Protein AF-A0A2P8H9U3-F1 (afdb_monomer)

Mean predicted aligned error: 12.93 Å

Solvent-accessible surface area (backbone atoms only — not comparable to full-atom values): 8263 Å² total; per-residue (Å²): 98,50,55,54,58,37,51,77,68,71,44,50,57,68,53,48,17,73,64,41,76,48,52,42,72,56,54,50,32,42,56,66,56,79,45,81,76,75,53,69,68,57,51,53,28,47,17,67,65,67,76,42,52,68,67,58,53,46,47,45,60,36,73,80,59,61,53,89,86,71,75,81,51,72,67,54,49,56,72,77,46,78,48,66,62,96,85,42,80,48,85,52,70,64,57,47,48,40,51,48,55,46,52,53,53,49,67,76,44,68,90,53,89,75,48,70,66,56,55,54,51,52,48,54,40,51,52,53,40,50,56,49,50,47,56,58,65,73,72,110

InterPro domains:
  IPR001387 Cro/C1-type, helix-turn-helix domain [PF01381] (2-53)
  IPR001387 Cro/C1-type, helix-turn-helix domain [PS50943] (2-57)
  IPR001387 Cro/C1-type, helix-turn-helix domain [SM00530] (1-57)
  IPR001387 Cro/C1-type, helix-turn-helix domain [cd00093] (1-53)
  IPR010982 Lambda repressor-like, DNA-binding domain superfamily [G3DSA:1.10.260.40] (1-134)
  IPR010982 Lambda repressor-like, DNA-binding domain superfamily [SSF47413] (2-58)

Sequence (140 aa):
MLKEVRGRKQMSLKTLEKKTGVSSPYIFRLEQQDRKNPSVQAVLALCKAMELTSYEVFQLLLEDYHMEGYVPTLEELLRSHRFALGGNEVDDVELKRVLLDIVMHIDQNMDEDVEQESVAELTRKVERYHDRKAQILSGV

Foldseek 3Di:
DLVVLCVVVVHDLVRLCVQQVQHSVRVVCLQVLVDLDDDPSSLVSCCVSSVHDSVVSNCSSCVVPPVVPDDDDPLCDLQVDWDDDPNHIDDDPVLSVLVVVLVVLCVVPVPDPQDPVSVVVSVVSVVVNVVVVCVVVVVD

Organism: NCBI:txid517424

Radius of gyration: 22.85 Å; Cα contacts (8 Å, |Δi|>4): 92; chains: 1; bounding box: 49×36×56 Å

pLDDT: mean 85.49, std 10.7, range [49.06, 96.94]

Secondary structure (DSSP, 8-state):
-HHHHHHHTT--HHHHHHHHS--HHHHHHHHTTS-----HHHHHHHHHHHT--HHHHHHHHHTT---TT----HHHHHHH--EEETTEEE--HHHHHHHHHHHHHHHHHTTS---HHHHHHHHHHHHHHHHHHHHHHH--

Nearest PDB structures (foldseek):
  3zkc-assembly1_B  TM=9.286E-01  e=3.062E-02  Bacillus subtilis subsp. subtilis str. 168
  3qq6-assembly1_A  TM=9.259E-01  e=4.685E-02  Bacillus subtilis
  3zkc-assembly1_A  TM=9.202E-01  e=6.797E-02  Bacillus subtilis subsp. subtilis str. 168
  1b0n-assembly1_A  TM=5.467E-01  e=1.455E-02  Bacillus subtilis
  6hu8-assembly1_A  TM=5.198E-01  e=5.699E-01  Streptococcus vestibularis F0396

Structure (mmCIF, N/CA/C/O backbone):
data_AF-A0A2P8H9U3-F1
#
_entry.id   AF-A0A2P8H9U3-F1
#
loop_
_atom_site.group_PDB
_atom_site.id
_atom_site.type_symbol
_atom_site.label_atom_id
_atom_site.label_alt_id
_atom_site.label_comp_id
_atom_site.label_asym_id
_atom_site.label_entity_id
_atom_site.label_seq_id
_atom_site.pdbx_PDB_ins_code
_atom_site.Cartn_x
_atom_site.Cartn_y
_atom_site.Cartn_z
_atom_site.occupancy
_atom_site.B_iso_or_equiv
_atom_site.auth_seq_id
_atom_site.auth_comp_id
_atom_site.auth_asym_id
_atom_site.auth_atom_id
_atom_site.pdbx_PDB_model_num
ATOM 1 N N . MET A 1 1 ? -16.346 6.089 7.585 1.00 75.56 1 MET A N 1
ATOM 2 C CA . MET A 1 1 ? -15.302 6.113 8.652 1.00 75.56 1 MET A CA 1
ATOM 3 C C . MET A 1 1 ? -15.736 5.450 9.964 1.00 75.56 1 MET A C 1
ATOM 5 O O . MET A 1 1 ? -16.909 5.146 10.099 1.00 75.56 1 MET A O 1
ATOM 9 N N . LEU A 1 2 ? -14.838 5.179 10.929 1.00 86.12 2 LEU A N 1
ATOM 10 C CA . LEU A 1 2 ? -15.027 4.307 12.123 1.00 86.12 2 LEU A CA 1
ATOM 11 C C . LEU A 1 2 ? -16.440 4.288 12.765 1.00 86.12 2 LEU A C 1
ATOM 13 O O . LEU A 1 2 ? -16.968 3.218 13.083 1.00 86.12 2 LEU A O 1
ATOM 17 N N . LYS A 1 3 ? -17.088 5.455 12.886 1.00 90.25 3 LYS A N 1
ATOM 18 C CA . LYS A 1 3 ? -18.485 5.624 13.330 1.00 90.25 3 LYS A CA 1
ATOM 19 C C . LYS A 1 3 ? -19.496 4.792 12.530 1.00 90.25 3 LYS A C 1
ATOM 21 O O . LYS A 1 3 ? -20.402 4.202 13.110 1.00 90.25 3 LYS A O 1
ATOM 26 N N . GLU A 1 4 ? -19.358 4.730 11.211 1.00 88.94 4 GLU A N 1
ATOM 27 C CA . GLU A 1 4 ? -20.194 3.919 10.319 1.00 88.94 4 GLU A CA 1
ATOM 28 C C . GLU A 1 4 ? -19.980 2.428 10.544 1.00 88.94 4 GLU A C 1
ATOM 30 O O . GLU A 1 4 ? -20.938 1.665 10.505 1.00 88.94 4 GLU A O 1
ATOM 35 N N . VAL A 1 5 ? -18.743 1.986 10.796 1.00 90.19 5 VAL A N 1
ATOM 36 C CA . VAL A 1 5 ? -18.477 0.574 11.111 1.00 90.19 5 VAL A CA 1
ATOM 37 C C . VAL A 1 5 ? -19.116 0.217 12.448 1.00 90.19 5 VAL A C 1
ATOM 39 O O . VAL A 1 5 ? -19.822 -0.787 12.548 1.00 90.19 5 VAL A O 1
ATOM 42 N N . ARG A 1 6 ? -18.965 1.087 13.453 1.00 93.19 6 ARG A N 1
ATOM 43 C CA . ARG A 1 6 ? -19.657 0.942 14.736 1.00 93.19 6 ARG A CA 1
ATOM 44 C C . ARG A 1 6 ? -21.183 0.910 14.552 1.00 93.19 6 ARG A C 1
ATOM 46 O O . ARG A 1 6 ? -21.852 0.074 15.160 1.00 93.19 6 ARG A O 1
ATOM 53 N N . GLY A 1 7 ? -21.721 1.784 13.702 1.00 91.38 7 GLY A N 1
ATOM 54 C CA . GLY A 1 7 ? -23.145 1.863 13.366 1.00 91.38 7 GLY A CA 1
ATOM 55 C C . GLY A 1 7 ? -23.670 0.606 12.670 1.00 91.38 7 GLY A C 1
ATOM 56 O O . GLY A 1 7 ? -24.685 0.060 13.093 1.00 91.38 7 GLY A O 1
ATOM 57 N N . ARG A 1 8 ? -22.940 0.083 11.676 1.00 92.06 8 ARG A N 1
ATOM 58 C CA . ARG A 1 8 ? -23.249 -1.189 10.997 1.00 92.06 8 ARG A CA 1
ATOM 59 C C . ARG A 1 8 ? -23.251 -2.372 11.962 1.00 92.06 8 ARG A C 1
ATOM 61 O O . ARG A 1 8 ? -24.084 -3.261 11.835 1.00 92.06 8 ARG A O 1
ATOM 68 N N . LYS A 1 9 ? -22.375 -2.347 12.971 1.00 90.50 9 LYS A N 1
ATOM 69 C CA . LYS A 1 9 ? -22.343 -3.335 14.062 1.00 90.50 9 LYS A CA 1
ATOM 70 C C . LYS A 1 9 ?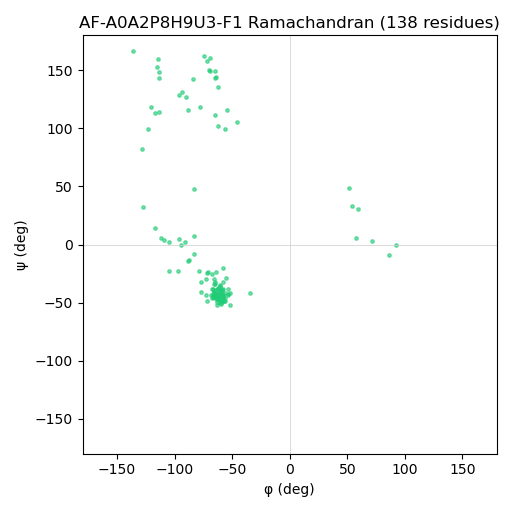 -23.333 -3.043 15.199 1.00 90.50 9 LYS A C 1
ATOM 72 O O . LYS A 1 9 ? -23.291 -3.718 16.225 1.00 90.50 9 LYS A O 1
ATOM 77 N N . GLN A 1 10 ? -24.214 -2.051 15.031 1.00 92.44 10 GLN A N 1
ATOM 78 C CA . GLN A 1 10 ? -25.263 -1.657 15.982 1.00 92.44 10 GLN A CA 1
ATOM 79 C C . GLN A 1 10 ? -24.737 -1.368 17.398 1.00 92.44 10 GLN A C 1
ATOM 81 O O . GLN A 1 10 ? -25.405 -1.602 18.406 1.00 92.44 10 GLN A O 1
ATOM 86 N N . MET A 1 11 ? -23.515 -0.845 17.497 1.00 93.25 11 MET A N 1
ATOM 87 C CA . MET A 1 11 ? -22.893 -0.527 18.778 1.00 93.25 11 MET A CA 1
ATOM 88 C C . MET A 1 11 ? -23.097 0.950 19.117 1.00 93.25 11 MET A C 1
ATOM 90 O O . MET A 1 11 ? -22.757 1.844 18.343 1.00 93.25 11 MET A O 1
ATOM 94 N N . SER A 1 12 ? -23.599 1.242 20.316 1.00 95.44 12 SER A N 1
ATOM 95 C CA . SER A 1 12 ? -23.498 2.597 20.872 1.00 95.44 12 SER A CA 1
ATOM 96 C C . SER A 1 12 ? -22.062 2.874 21.342 1.00 95.44 12 SER A C 1
ATOM 98 O O . SER A 1 12 ? -21.305 1.931 21.585 1.00 95.44 12 SER A O 1
ATOM 100 N N . LEU A 1 13 ? -21.687 4.145 21.535 1.00 95.25 13 LEU A N 1
ATOM 101 C CA . LEU A 1 13 ? -20.400 4.498 22.162 1.00 95.25 13 LEU A CA 1
ATOM 102 C C . LEU A 1 13 ? -20.233 3.801 23.520 1.00 95.25 13 LEU A C 1
ATOM 104 O O . LEU A 1 13 ? -19.205 3.186 23.781 1.00 95.25 13 LEU A O 1
ATOM 108 N N . LYS A 1 14 ? -21.300 3.782 24.326 1.00 95.62 14 LYS A N 1
ATOM 109 C CA . LYS A 1 14 ? -21.326 3.135 25.643 1.00 95.62 14 LYS A CA 1
ATOM 110 C C . LYS A 1 14 ? -21.184 1.613 25.555 1.00 95.62 14 LYS A C 1
ATOM 112 O O . LYS A 1 14 ? -20.600 0.989 26.437 1.00 95.62 14 LYS A O 1
ATOM 117 N N . THR A 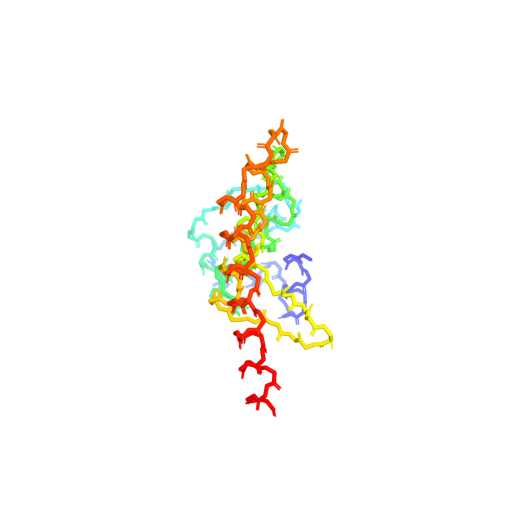1 15 ? -21.719 1.001 24.500 1.00 95.62 15 THR A N 1
ATOM 118 C CA . THR A 1 15 ? -21.549 -0.434 24.232 1.00 95.62 15 THR A CA 1
ATOM 119 C C . THR A 1 15 ? -20.097 -0.738 23.888 1.00 95.62 15 THR A C 1
ATOM 121 O O . THR A 1 15 ? -19.528 -1.690 24.419 1.00 95.62 15 THR A O 1
ATOM 124 N N . LEU A 1 16 ? -19.494 0.075 23.020 1.00 94.88 16 LEU A N 1
ATOM 125 C CA . LEU A 1 16 ? -18.112 -0.113 22.601 1.00 94.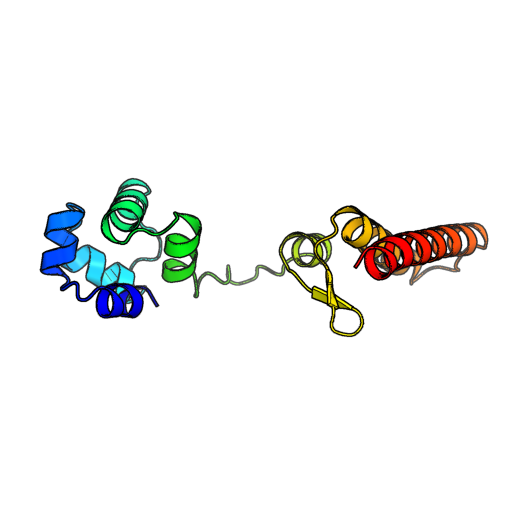88 16 LEU A CA 1
ATOM 126 C C . LEU A 1 16 ? -17.136 0.147 23.755 1.00 94.88 16 LEU A C 1
ATOM 128 O O . LEU A 1 16 ? -16.205 -0.629 23.941 1.00 94.88 16 LEU A O 1
ATOM 132 N N . GLU A 1 17 ? -17.401 1.144 24.597 1.00 96.56 17 GLU A N 1
ATOM 133 C CA . GLU A 1 17 ? -16.653 1.390 25.834 1.00 96.56 17 GLU A CA 1
ATOM 134 C C . GLU A 1 17 ? -16.656 0.172 26.757 1.00 96.56 17 GLU A C 1
ATOM 136 O O . GLU A 1 17 ? -15.597 -0.286 27.178 1.00 96.56 17 GLU A O 1
ATOM 141 N N . LYS A 1 18 ? -17.825 -0.428 27.003 1.00 95.56 18 LYS A N 1
ATOM 142 C CA . LYS A 1 18 ? -17.918 -1.645 27.823 1.00 95.56 18 LYS A CA 1
ATOM 143 C C . LYS A 1 18 ? -17.126 -2.817 27.242 1.00 95.56 18 LYS A C 1
ATOM 145 O O . LYS A 1 18 ? -16.582 -3.610 28.002 1.00 95.56 18 LYS A O 1
ATOM 150 N N . LYS A 1 19 ? -17.079 -2.948 25.913 1.00 94.44 19 LYS A N 1
ATOM 151 C CA . LYS A 1 19 ? -16.344 -4.030 25.238 1.00 94.44 19 LYS A CA 1
ATOM 152 C C . LYS A 1 19 ? -14.830 -3.808 25.204 1.00 94.44 19 LYS A C 1
ATOM 154 O O . LYS A 1 19 ? -14.083 -4.780 25.190 1.00 94.44 19 LYS A O 1
ATOM 159 N N . THR A 1 20 ? -14.389 -2.556 25.137 1.00 93.62 20 THR A N 1
ATOM 160 C CA . THR A 1 20 ? -12.986 -2.195 24.872 1.00 93.62 20 THR A CA 1
ATOM 161 C C . THR A 1 20 ? -12.239 -1.715 26.113 1.00 93.62 20 THR A C 1
ATOM 163 O O . THR A 1 20 ? -11.014 -1.751 26.127 1.00 93.62 20 THR A O 1
ATOM 166 N N . GLY A 1 21 ? -12.950 -1.225 27.133 1.00 93.06 21 GLY A N 1
ATOM 167 C CA . GLY A 1 21 ? -12.362 -0.460 28.234 1.00 93.06 21 GLY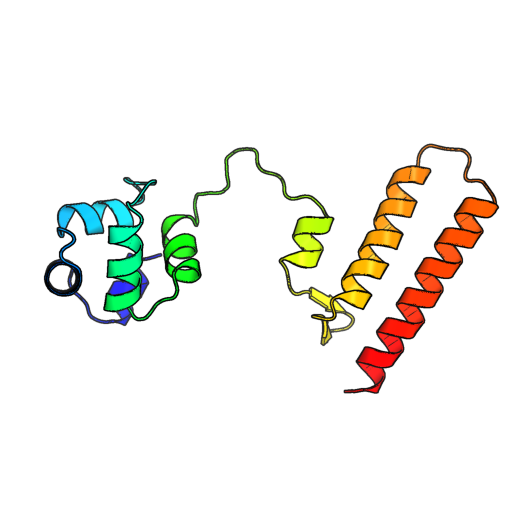 A CA 1
ATOM 168 C C . GLY A 1 21 ? -11.905 0.950 27.830 1.00 93.06 21 GLY A C 1
ATOM 169 O O . GLY A 1 21 ? -11.354 1.672 28.656 1.00 93.06 21 GLY A O 1
ATOM 170 N N . VAL A 1 22 ? -12.128 1.363 26.577 1.00 93.88 22 VAL A N 1
ATOM 171 C CA . VAL A 1 22 ? -11.787 2.697 26.071 1.00 93.88 22 VAL A CA 1
ATOM 172 C C . VAL A 1 22 ? -12.983 3.618 26.284 1.00 93.88 22 VAL A C 1
ATOM 174 O O . VAL A 1 22 ? -14.093 3.301 25.871 1.00 93.88 22 VAL A O 1
ATOM 177 N N . SER A 1 23 ? -12.782 4.770 26.921 1.00 95.00 23 SER A N 1
ATOM 178 C CA . SER A 1 23 ? -13.902 5.632 27.312 1.00 95.00 23 SER A CA 1
ATOM 179 C C . SER A 1 23 ? -14.687 6.177 26.111 1.00 95.00 23 SER A C 1
ATOM 181 O O . SER A 1 23 ? -14.102 6.531 25.083 1.00 95.00 23 SER A O 1
ATOM 183 N N . SER A 1 24 ? -16.013 6.316 26.243 1.00 95.06 24 SER A N 1
ATOM 184 C CA . SER A 1 24 ? -16.866 6.878 25.181 1.00 95.06 24 SER A CA 1
ATOM 185 C C . SER A 1 24 ? -16.367 8.232 24.645 1.00 95.06 24 SER A C 1
ATOM 187 O O . SER A 1 24 ? -16.360 8.398 23.427 1.00 95.06 24 SER A O 1
ATOM 189 N N . PRO A 1 25 ? -15.887 9.189 25.475 1.00 93.38 25 PRO A N 1
ATOM 190 C CA . PRO A 1 25 ? -15.317 10.444 24.975 1.00 93.38 25 PRO A CA 1
ATOM 191 C C . PRO A 1 25 ? -14.022 10.263 24.176 1.00 93.38 25 PRO A C 1
ATOM 193 O O . PRO A 1 25 ? -13.711 11.064 23.297 1.00 93.38 25 PRO A O 1
ATOM 196 N N . TYR A 1 26 ? -13.230 9.234 24.483 1.00 91.81 26 TYR A N 1
ATOM 197 C CA . TYR A 1 26 ? -12.034 8.913 23.709 1.00 91.81 26 TYR A CA 1
ATOM 198 C C . TYR A 1 26 ? -12.414 8.328 22.350 1.00 91.81 26 TYR A C 1
ATOM 200 O O . TYR A 1 26 ? -11.933 8.818 21.334 1.00 91.81 26 TYR A O 1
ATOM 208 N N . ILE A 1 27 ? -13.322 7.347 22.329 1.00 92.88 27 ILE A N 1
ATOM 209 C CA . ILE A 1 27 ? -13.854 6.749 21.095 1.00 92.88 27 ILE A CA 1
ATOM 210 C C . ILE A 1 27 ? -14.496 7.827 20.219 1.00 92.88 27 ILE A C 1
ATOM 212 O O . ILE A 1 27 ? -14.221 7.889 19.028 1.00 92.88 27 ILE A O 1
ATOM 216 N N . PHE A 1 28 ? -15.297 8.717 20.804 1.00 91.94 28 PHE A N 1
ATOM 217 C CA . PHE A 1 28 ? -15.916 9.818 20.073 1.00 91.94 28 PHE A CA 1
ATOM 218 C C . PHE A 1 28 ? -14.870 10.717 19.399 1.00 91.94 28 PHE A C 1
ATOM 220 O O . PHE A 1 28 ? -14.997 11.008 18.217 1.00 91.94 28 PHE A O 1
ATOM 227 N N . ARG A 1 29 ? -13.794 11.093 20.105 1.00 89.50 29 ARG A N 1
ATOM 228 C CA . ARG A 1 29 ? -12.696 11.877 19.510 1.00 89.50 29 ARG A CA 1
ATOM 229 C C . ARG A 1 29 ? -11.932 11.129 18.417 1.00 89.50 29 ARG A C 1
ATOM 231 O O . ARG A 1 29 ? -11.464 11.769 17.485 1.00 89.50 29 ARG A O 1
ATOM 238 N N . LEU A 1 30 ? -11.809 9.803 18.512 1.00 89.12 30 LEU A N 1
ATOM 239 C CA . LEU A 1 30 ? -11.269 8.993 17.414 1.00 89.12 30 LEU A CA 1
ATOM 240 C C . LEU A 1 30 ? -12.196 9.030 16.193 1.00 89.12 30 LEU A C 1
ATOM 242 O O . LEU A 1 30 ? -11.736 9.202 15.073 1.00 89.12 30 LEU A O 1
ATOM 246 N N . GLU A 1 31 ? -13.508 8.914 16.407 1.00 89.25 31 GLU A N 1
ATOM 247 C CA . GLU A 1 31 ? -14.509 8.969 15.335 1.00 89.25 31 GLU A CA 1
ATOM 248 C C . GLU A 1 31 ? -14.637 10.341 14.674 1.00 89.25 31 GLU A C 1
ATOM 250 O O . GLU A 1 31 ? -15.102 10.413 13.541 1.00 89.25 31 GLU A O 1
ATOM 255 N N . GLN A 1 32 ?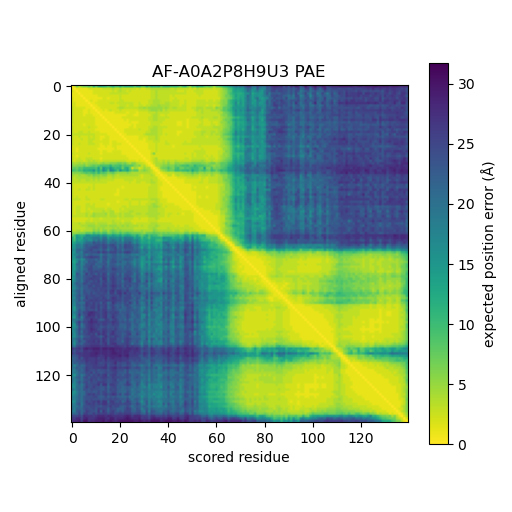 -14.294 11.415 15.387 1.00 85.69 32 GLN A N 1
ATOM 256 C CA . GLN A 1 32 ? -14.257 12.782 14.860 1.00 85.69 32 GLN A CA 1
ATOM 257 C C . GLN A 1 32 ? -12.885 13.168 14.285 1.00 85.69 32 GLN A C 1
ATOM 259 O O . GLN A 1 32 ? -12.713 14.319 13.912 1.00 85.69 32 GLN A O 1
ATOM 264 N N . GLN A 1 33 ? -11.897 12.262 14.267 1.00 74.88 33 GLN A N 1
ATOM 265 C CA . GLN A 1 33 ? -10.506 12.535 13.858 1.00 74.88 33 GLN A CA 1
ATOM 266 C C . GLN A 1 33 ? -9.781 13.656 14.645 1.00 74.88 33 GLN A C 1
ATOM 268 O O . GLN A 1 33 ? -8.611 13.937 14.385 1.00 74.88 33 GLN A O 1
ATOM 273 N N . ASP A 1 34 ? -10.398 14.209 15.694 1.00 75.69 34 ASP A N 1
ATOM 274 C CA . ASP A 1 34 ? -9.782 15.128 16.668 1.00 75.69 34 ASP A CA 1
ATOM 275 C C . ASP A 1 34 ? -8.566 14.511 17.378 1.00 75.69 34 ASP A C 1
ATOM 277 O O . ASP A 1 34 ? -7.728 15.209 17.954 1.00 75.69 34 ASP A O 1
ATOM 281 N N . ARG A 1 35 ? -8.463 13.176 17.380 1.00 71.81 35 ARG A N 1
ATOM 282 C CA . ARG A 1 35 ? -7.323 12.449 17.935 1.00 71.81 35 ARG A CA 1
ATOM 283 C C . ARG A 1 35 ? -6.682 11.545 16.888 1.00 71.81 35 ARG A C 1
ATOM 285 O O . ARG A 1 35 ? -7.101 10.410 16.704 1.00 71.81 35 ARG A O 1
ATOM 292 N N . LYS A 1 36 ? -5.588 12.032 16.299 1.00 66.88 36 LYS A N 1
ATOM 293 C CA . LYS A 1 36 ? -4.842 11.353 15.226 1.00 66.88 36 LYS A CA 1
ATOM 294 C C . LYS A 1 36 ? -3.821 10.301 15.697 1.00 66.88 36 LYS A C 1
ATOM 296 O O . LYS A 1 36 ? -3.275 9.576 14.880 1.00 66.88 36 LYS A O 1
ATOM 301 N N . ASN A 1 37 ? -3.560 10.201 17.007 1.00 77.00 37 ASN A N 1
ATOM 302 C CA . ASN A 1 37 ? -2.580 9.263 17.574 1.00 77.00 37 ASN A CA 1
ATOM 303 C C . ASN A 1 37 ? -3.196 8.414 18.714 1.00 77.00 37 ASN A C 1
ATOM 305 O O . ASN A 1 37 ? -3.107 8.785 19.897 1.00 77.00 37 ASN A O 1
ATOM 309 N N . PRO A 1 38 ? -3.924 7.330 18.383 1.00 85.69 38 PRO A N 1
ATOM 310 C CA . PRO A 1 38 ? -4.423 6.372 19.365 1.00 85.69 38 PRO A CA 1
ATOM 311 C C . PRO A 1 38 ? -3.276 5.552 19.970 1.00 85.69 38 PRO A C 1
ATOM 313 O O . PRO A 1 38 ? -2.283 5.263 19.310 1.00 85.69 38 PRO A O 1
ATOM 316 N N . SER A 1 39 ? -3.420 5.106 21.221 1.00 87.69 39 SER A N 1
ATOM 317 C CA . SER A 1 39 ? -2.467 4.126 21.755 1.00 87.69 39 SER A CA 1
ATOM 318 C C . SER A 1 39 ? -2.651 2.774 21.060 1.00 87.69 39 SER A C 1
ATOM 320 O O . SER A 1 39 ? -3.772 2.390 20.721 1.00 87.69 39 SER A O 1
ATOM 322 N N . VAL A 1 40 ? -1.567 2.004 20.920 1.00 87.50 40 VAL A N 1
ATOM 323 C CA . VAL A 1 40 ? -1.623 0.631 20.379 1.00 87.50 40 VAL A CA 1
ATOM 324 C C . VAL A 1 40 ? -2.645 -0.219 21.141 1.00 87.50 40 VAL A C 1
ATOM 326 O O . VAL A 1 40 ? -3.408 -0.967 20.538 1.00 87.50 40 VAL A O 1
ATOM 329 N N . GLN A 1 41 ? -2.732 -0.050 22.464 1.00 90.75 41 GLN A N 1
ATOM 330 C CA . GLN A 1 41 ? -3.726 -0.737 23.292 1.00 90.75 41 GLN A CA 1
ATOM 331 C C . GLN A 1 41 ? -5.168 -0.388 22.896 1.00 90.75 41 GLN A C 1
ATOM 333 O O . GLN A 1 41 ? -6.002 -1.286 22.809 1.00 90.75 41 GLN A O 1
ATOM 338 N N . ALA A 1 42 ? -5.465 0.886 22.615 1.00 90.44 42 ALA A N 1
ATOM 339 C CA . ALA A 1 42 ? -6.790 1.300 22.163 1.00 90.44 42 ALA A CA 1
ATOM 340 C C . ALA A 1 42 ? -7.120 0.719 20.780 1.00 90.44 42 ALA A C 1
ATOM 342 O O . ALA A 1 42 ? -8.229 0.229 20.577 1.00 90.44 42 ALA A O 1
ATOM 343 N N . VAL A 1 43 ? -6.150 0.702 19.857 1.00 91.44 43 VAL A N 1
ATOM 344 C CA . VAL A 1 43 ? -6.309 0.093 18.525 1.00 91.44 43 VAL A CA 1
ATOM 345 C C . VAL A 1 43 ? -6.613 -1.399 18.646 1.00 91.44 43 VAL A C 1
ATOM 347 O O . VAL A 1 43 ? -7.606 -1.864 18.094 1.00 91.44 43 VAL A O 1
ATOM 350 N N . LEU A 1 44 ? -5.820 -2.148 19.416 1.00 92.31 44 LEU A N 1
ATOM 351 C CA . LEU A 1 44 ? -6.029 -3.586 19.614 1.00 92.31 44 LEU A CA 1
ATOM 352 C C . LEU A 1 44 ? -7.371 -3.891 20.297 1.00 92.31 44 LEU A C 1
ATOM 354 O O . LEU A 1 44 ? -8.049 -4.853 19.930 1.00 92.31 44 LEU A O 1
ATOM 358 N N . ALA A 1 45 ? -7.789 -3.062 21.257 1.00 93.44 45 ALA A N 1
ATOM 359 C CA . ALA A 1 45 ? -9.093 -3.196 21.898 1.00 93.44 45 ALA A CA 1
ATOM 360 C C . ALA A 1 45 ? -10.241 -3.000 20.893 1.00 93.44 45 ALA A C 1
ATOM 362 O O . ALA A 1 45 ? -11.186 -3.791 20.884 1.00 93.44 45 ALA A O 1
ATOM 363 N N . LEU A 1 46 ? -10.139 -1.996 20.015 1.00 92.12 46 LEU A N 1
ATOM 364 C CA . LEU A 1 46 ? -11.104 -1.751 18.940 1.00 92.12 46 LEU A CA 1
ATOM 365 C C . LEU A 1 46 ? -11.129 -2.900 17.926 1.00 92.12 46 LEU A C 1
ATOM 367 O O . LEU A 1 46 ? -12.214 -3.377 17.603 1.00 92.12 46 LEU A O 1
ATOM 371 N N . CYS A 1 47 ? -9.960 -3.399 17.506 1.00 92.75 47 CYS A N 1
ATOM 372 C CA . CYS A 1 47 ? -9.829 -4.568 16.626 1.00 92.75 47 CYS A CA 1
ATOM 373 C C . CYS A 1 47 ? -10.620 -5.756 17.178 1.00 92.75 47 CYS A C 1
ATOM 375 O O . CYS A 1 47 ? -11.485 -6.312 16.505 1.00 92.75 47 CYS A O 1
ATOM 377 N N . LYS A 1 48 ? -10.388 -6.095 18.453 1.00 92.06 48 LYS A N 1
ATOM 378 C CA . LYS A 1 48 ? -11.072 -7.207 19.119 1.00 92.06 48 LYS A CA 1
ATOM 379 C C . LYS A 1 48 ? -12.576 -6.971 19.253 1.00 92.06 48 LYS A C 1
ATOM 381 O O . LYS A 1 48 ? -13.361 -7.881 19.014 1.00 92.06 48 LYS A O 1
ATOM 386 N N . ALA A 1 49 ? -12.992 -5.775 19.664 1.00 93.62 49 ALA A N 1
ATOM 387 C CA . ALA A 1 49 ? -14.402 -5.488 19.924 1.00 93.62 49 ALA A CA 1
ATOM 388 C C . ALA A 1 49 ? -15.242 -5.367 18.647 1.00 93.62 49 ALA A C 1
ATOM 390 O O . ALA A 1 49 ? -16.442 -5.650 18.683 1.00 93.62 49 ALA A O 1
ATOM 391 N N . MET A 1 50 ? -14.621 -4.926 17.552 1.00 90.69 50 MET A N 1
ATOM 392 C CA . MET A 1 50 ? -15.260 -4.691 16.261 1.00 90.69 50 MET A CA 1
ATOM 393 C C . MET A 1 50 ? -14.934 -5.778 15.234 1.00 90.69 50 MET A C 1
ATOM 395 O O . MET A 1 50 ? -15.444 -5.685 14.126 1.00 90.69 50 MET A O 1
ATOM 399 N N . GLU A 1 51 ? -14.167 -6.811 15.593 1.00 91.44 51 GLU A N 1
ATOM 400 C CA . GLU A 1 51 ? -13.728 -7.899 14.698 1.00 91.44 51 GLU A CA 1
ATOM 401 C C . GLU A 1 51 ? -13.079 -7.353 13.419 1.00 91.44 51 GLU A C 1
ATOM 403 O O . GLU A 1 51 ? -13.454 -7.713 12.307 1.00 91.44 51 GLU A O 1
ATOM 408 N N . LEU A 1 52 ? -12.151 -6.420 13.606 1.00 89.38 52 LEU A N 1
ATOM 409 C CA . LEU A 1 52 ? -11.362 -5.812 12.543 1.00 89.38 52 LEU A CA 1
ATOM 410 C C . LEU A 1 52 ? -9.895 -6.176 12.737 1.00 89.38 52 LEU A C 1
ATOM 412 O O . LEU A 1 52 ? -9.428 -6.379 13.861 1.00 89.38 52 LEU A O 1
ATOM 416 N N . THR A 1 53 ? -9.157 -6.203 11.641 1.00 87.56 53 THR A N 1
ATOM 417 C CA . THR A 1 53 ? -7.699 -6.220 11.654 1.00 87.56 53 THR A CA 1
ATOM 418 C C . THR A 1 53 ? -7.152 -4.859 12.087 1.00 87.56 53 THR A C 1
ATOM 420 O O . THR A 1 53 ? -7.805 -3.820 11.956 1.00 87.56 53 THR A O 1
ATOM 423 N N . SER A 1 54 ? -5.912 -4.844 12.579 1.00 83.56 54 SER A N 1
ATOM 424 C CA . SER A 1 54 ? -5.209 -3.594 12.882 1.00 83.56 54 SER A CA 1
ATOM 425 C C . SER A 1 54 ? -5.097 -2.697 11.653 1.00 83.56 54 SER A C 1
ATOM 427 O O . SER A 1 54 ? -5.287 -1.494 11.782 1.00 83.56 54 SER A O 1
ATOM 429 N N . TYR A 1 55 ? -4.860 -3.275 10.472 1.00 80.56 55 TYR A N 1
ATOM 430 C CA . TYR A 1 55 ? -4.809 -2.544 9.206 1.00 80.56 55 TYR A CA 1
ATOM 431 C C . TYR A 1 55 ? -6.120 -1.806 8.906 1.00 80.56 55 TYR A C 1
ATOM 433 O O . TYR A 1 55 ? -6.091 -0.607 8.650 1.00 80.56 55 TYR A O 1
ATOM 441 N N . GLU A 1 56 ? -7.269 -2.479 9.018 1.00 81.75 56 GLU A N 1
ATOM 442 C CA . GLU A 1 56 ? -8.583 -1.854 8.805 1.00 81.75 56 GLU A CA 1
ATOM 443 C C . GLU A 1 5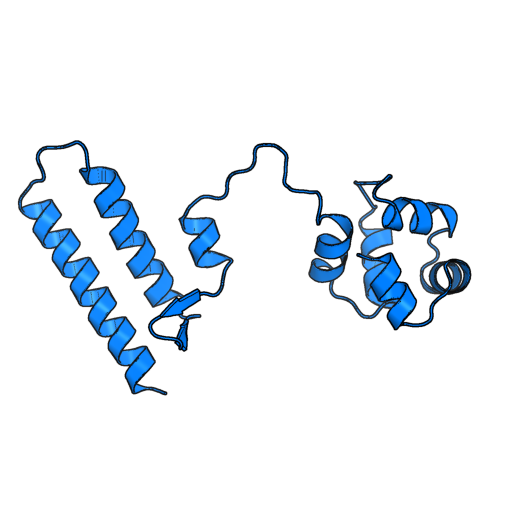6 ? -8.857 -0.742 9.822 1.00 81.75 56 GLU A C 1
ATOM 445 O O . GLU A 1 56 ? -9.336 0.328 9.455 1.00 81.75 56 GLU A O 1
ATOM 450 N N . VAL A 1 57 ? -8.532 -0.957 11.103 1.00 85.88 57 VAL A N 1
ATOM 451 C CA . VAL A 1 57 ? -8.694 0.088 12.128 1.00 85.88 57 VAL A CA 1
ATOM 452 C C . VAL A 1 57 ? -7.790 1.281 11.838 1.00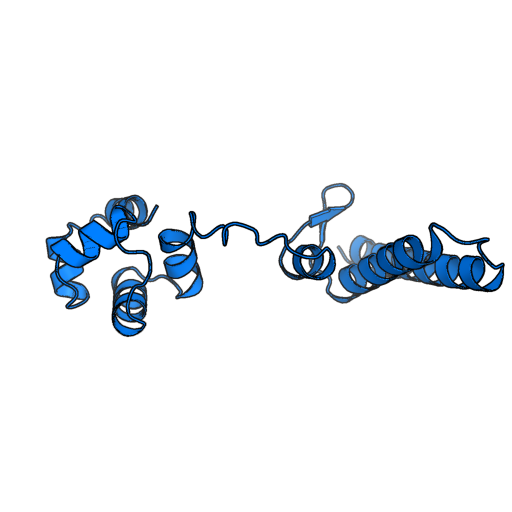 85.88 57 VAL A C 1
ATOM 454 O O . VAL A 1 57 ? -8.238 2.417 11.972 1.00 85.88 57 VAL A O 1
ATOM 457 N N . PHE A 1 58 ? -6.546 1.045 11.420 1.00 82.69 58 PHE A N 1
ATOM 458 C CA . PHE A 1 58 ? -5.642 2.117 11.030 1.00 82.69 58 PHE A CA 1
ATOM 459 C C . PHE A 1 58 ? -6.163 2.865 9.810 1.00 82.69 58 PHE A C 1
ATOM 461 O O . PHE A 1 58 ? -6.251 4.079 9.895 1.00 82.69 58 PHE A O 1
ATOM 468 N N . GLN A 1 59 ? -6.615 2.202 8.745 1.00 80.56 59 GLN A N 1
ATOM 469 C CA . GLN A 1 59 ? -7.222 2.904 7.607 1.00 80.56 59 GLN A CA 1
ATOM 470 C C . GLN A 1 59 ? -8.407 3.780 8.028 1.00 80.56 59 GLN A C 1
ATOM 472 O O . GLN A 1 59 ? -8.450 4.958 7.698 1.00 80.56 59 GLN A O 1
ATOM 477 N N . LEU A 1 60 ? -9.317 3.255 8.852 1.00 82.06 60 LEU A N 1
ATOM 478 C CA . LEU A 1 60 ? -10.488 4.004 9.327 1.00 82.06 60 LEU A CA 1
ATOM 479 C C . LEU A 1 60 ? -10.143 5.218 10.204 1.00 82.06 60 LEU A C 1
ATOM 481 O O . LEU A 1 60 ? -10.986 6.103 10.363 1.00 82.06 60 LEU A O 1
ATOM 485 N N . LEU A 1 61 ? -8.964 5.220 10.833 1.00 79.94 61 LEU A N 1
ATOM 486 C CA . LEU A 1 61 ? -8.456 6.302 11.684 1.00 79.94 61 LEU A CA 1
ATOM 487 C C . LEU A 1 61 ? -7.509 7.250 10.936 1.00 79.94 61 LEU A C 1
ATOM 489 O O . LEU A 1 61 ? -7.315 8.383 11.371 1.00 79.94 61 LEU A O 1
ATOM 493 N N . LEU A 1 62 ? -6.912 6.772 9.846 1.00 72.00 62 LEU A N 1
ATOM 494 C CA . LEU A 1 62 ? -5.839 7.409 9.093 1.00 72.00 62 LEU A CA 1
ATOM 495 C C . LEU A 1 62 ? -6.257 7.747 7.652 1.00 72.00 62 LEU A C 1
ATOM 497 O O . LEU A 1 62 ? -5.387 8.058 6.851 1.00 72.00 62 LEU A O 1
ATOM 501 N N . GLU A 1 63 ? -7.549 7.718 7.308 1.00 61.00 63 GLU A N 1
ATOM 502 C CA . GLU A 1 63 ? -8.038 8.144 5.979 1.00 61.00 63 GLU A CA 1
ATOM 503 C C . GLU A 1 63 ? -7.599 9.589 5.639 1.00 61.00 63 GLU A C 1
ATOM 505 O O . GLU A 1 63 ? -7.294 9.872 4.487 1.00 61.00 63 GLU A O 1
ATOM 510 N N . ASP A 1 64 ? -7.412 10.451 6.650 1.00 53.22 64 ASP A N 1
ATOM 511 C CA . ASP A 1 64 ? -6.835 11.805 6.509 1.00 53.22 64 ASP A CA 1
ATOM 512 C C . ASP A 1 64 ? -5.318 11.861 6.763 1.00 53.22 64 ASP A C 1
ATOM 514 O O . ASP A 1 64 ? -4.691 12.915 6.677 1.00 53.22 64 ASP A O 1
ATOM 518 N N . TYR A 1 65 ? -4.701 10.726 7.083 1.00 50.97 65 TYR A N 1
ATOM 519 C CA . TYR A 1 65 ? -3.251 10.547 7.108 1.00 50.97 65 TYR A CA 1
ATOM 520 C C . TYR A 1 65 ? -2.759 10.247 5.686 1.00 50.97 65 TYR A C 1
ATOM 522 O O . TYR A 1 65 ? -1.905 9.394 5.450 1.00 50.97 65 TYR A O 1
ATOM 530 N N . HIS A 1 66 ? -3.217 11.049 4.725 1.00 50.84 66 HIS A N 1
ATOM 531 C CA . HIS A 1 66 ? -2.246 11.574 3.787 1.00 50.84 66 HIS A CA 1
ATOM 532 C C . HIS A 1 66 ? -1.218 12.281 4.664 1.00 50.84 66 HIS A C 1
ATOM 534 O O . HIS A 1 66 ? -1.484 13.355 5.195 1.00 50.84 66 HIS A O 1
ATOM 540 N N . MET A 1 67 ? -0.093 11.616 4.936 1.00 51.69 67 MET A N 1
ATOM 541 C CA . MET A 1 67 ? 1.099 12.288 5.438 1.00 51.69 67 MET A CA 1
ATOM 542 C C . MET A 1 67 ? 1.242 13.528 4.551 1.00 51.69 67 MET A C 1
ATOM 544 O O . MET A 1 67 ? 1.492 13.371 3.359 1.00 51.69 67 MET A O 1
ATOM 548 N N . GLU A 1 68 ? 0.929 14.723 5.058 1.00 49.06 68 GLU A N 1
ATOM 549 C CA . GLU A 1 68 ? 0.980 15.936 4.243 1.00 49.06 68 GLU A CA 1
ATOM 550 C C . GLU A 1 68 ? 2.390 16.015 3.646 1.00 49.06 68 GLU A C 1
ATOM 552 O O . GLU A 1 68 ? 3.379 16.060 4.377 1.00 49.06 68 GLU A O 1
ATOM 557 N N . GLY A 1 69 ? 2.484 15.925 2.317 1.00 57.44 69 GLY A N 1
ATOM 558 C CA . GLY A 1 69 ? 3.756 15.886 1.591 1.00 57.44 69 GLY A CA 1
ATOM 559 C C . GLY A 1 69 ? 4.350 14.499 1.300 1.00 57.44 69 GLY A C 1
ATOM 560 O O . GLY A 1 69 ? 5.394 14.438 0.656 1.00 57.44 69 GLY A O 1
ATOM 561 N N . TYR A 1 70 ? 3.724 13.389 1.701 1.00 74.88 70 TYR A N 1
ATOM 562 C CA . TYR A 1 70 ? 4.129 12.060 1.233 1.00 74.88 70 TYR A CA 1
ATOM 563 C C . TYR A 1 70 ? 3.599 11.811 -0.174 1.00 74.88 70 TYR A C 1
ATOM 565 O O . TYR A 1 70 ? 2.391 11.763 -0.412 1.00 74.88 70 TYR A O 1
ATOM 573 N N . VAL A 1 71 ? 4.534 11.614 -1.092 1.00 80.50 71 VAL A N 1
ATOM 574 C CA . VAL A 1 71 ? 4.276 11.163 -2.452 1.00 80.50 71 VAL A CA 1
ATOM 575 C C . VAL A 1 71 ? 4.894 9.770 -2.557 1.00 80.50 71 VAL A C 1
ATOM 577 O O . VAL A 1 71 ? 6.115 9.662 -2.425 1.00 80.50 71 VAL A O 1
ATOM 580 N N . PRO A 1 72 ? 4.090 8.705 -2.729 1.00 81.00 72 PRO A N 1
ATOM 581 C CA . PRO A 1 72 ? 4.631 7.361 -2.854 1.00 81.00 72 PRO A CA 1
ATOM 582 C C . PRO A 1 72 ? 5.470 7.246 -4.128 1.00 81.00 72 PRO A C 1
ATOM 584 O O . PRO A 1 72 ? 5.131 7.811 -5.172 1.00 81.00 72 PRO A O 1
ATOM 587 N N . THR A 1 73 ? 6.553 6.483 -4.050 1.00 86.94 73 THR A N 1
ATOM 588 C CA . THR A 1 73 ? 7.362 6.128 -5.219 1.00 86.94 73 THR A CA 1
ATOM 589 C C . THR A 1 73 ? 6.595 5.180 -6.142 1.00 86.94 73 THR A C 1
ATOM 591 O O . THR A 1 73 ? 5.655 4.491 -5.731 1.00 86.94 73 THR A O 1
ATOM 594 N N . LEU A 1 74 ? 7.018 5.088 -7.405 1.00 86.44 74 LEU A N 1
ATOM 595 C CA . LEU A 1 74 ? 6.421 4.143 -8.347 1.00 86.44 74 LEU A CA 1
ATOM 596 C C . LEU A 1 74 ? 6.570 2.682 -7.885 1.00 86.44 74 LEU A C 1
ATOM 598 O O . LEU A 1 74 ? 5.638 1.895 -8.053 1.00 86.44 74 LEU A O 1
ATOM 602 N N . GLU A 1 75 ? 7.702 2.325 -7.265 1.00 86.19 75 GLU A N 1
ATOM 603 C CA . GLU A 1 75 ? 7.891 0.999 -6.661 1.00 86.19 75 GLU A CA 1
ATOM 604 C C . GLU A 1 75 ? 6.825 0.727 -5.596 1.00 86.19 75 GLU A C 1
ATOM 606 O O . GLU A 1 75 ? 6.173 -0.321 -5.617 1.00 86.19 75 GLU A O 1
ATOM 611 N N . GLU A 1 76 ? 6.625 1.672 -4.675 1.00 84.56 76 GLU A N 1
ATOM 612 C CA . GLU A 1 76 ? 5.635 1.538 -3.608 1.00 84.56 76 GLU A CA 1
ATOM 613 C C . GLU A 1 76 ? 4.232 1.377 -4.187 1.00 84.56 76 GLU A C 1
ATOM 615 O O . GLU A 1 76 ? 3.499 0.491 -3.745 1.00 84.56 76 GLU A O 1
ATOM 620 N N . LEU A 1 77 ? 3.873 2.156 -5.212 1.00 87.56 77 LEU A N 1
ATOM 621 C CA . LEU A 1 77 ? 2.585 2.037 -5.895 1.00 87.56 77 LEU A CA 1
ATOM 622 C C . LEU A 1 77 ? 2.396 0.645 -6.511 1.00 87.56 77 LEU A C 1
ATOM 624 O O . LEU A 1 77 ? 1.397 -0.013 -6.220 1.00 87.56 77 LEU A O 1
ATOM 628 N N . LEU A 1 78 ? 3.364 0.160 -7.294 1.00 86.31 78 LEU A N 1
ATOM 629 C CA . LEU A 1 78 ? 3.278 -1.145 -7.959 1.00 86.31 78 LEU A CA 1
ATOM 630 C C . LEU A 1 78 ? 3.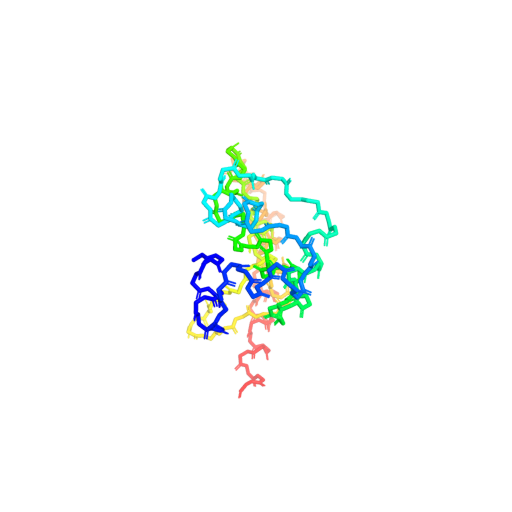250 -2.321 -6.971 1.00 86.31 78 LEU A C 1
ATOM 632 O O . LEU A 1 78 ? 2.582 -3.324 -7.234 1.00 86.31 78 LEU A O 1
ATOM 636 N N . ARG A 1 79 ? 3.944 -2.215 -5.829 1.00 80.44 79 ARG A N 1
ATOM 637 C CA . ARG A 1 79 ? 3.960 -3.264 -4.794 1.00 80.44 79 ARG A CA 1
ATOM 638 C C . ARG A 1 79 ? 2.696 -3.275 -3.943 1.00 80.44 79 ARG A C 1
ATOM 640 O O . ARG A 1 79 ? 2.209 -4.353 -3.615 1.00 80.44 79 ARG A O 1
ATOM 647 N N . SER A 1 80 ? 2.184 -2.105 -3.569 1.00 80.06 80 SER A N 1
ATOM 648 C CA . SER A 1 80 ? 1.068 -1.986 -2.619 1.00 80.06 80 SER A CA 1
ATOM 649 C C . SER A 1 80 ? -0.316 -2.023 -3.266 1.00 80.06 80 SER A C 1
ATOM 651 O O . SER A 1 80 ? -1.300 -2.233 -2.559 1.00 80.06 80 SER A O 1
ATOM 653 N N . HIS A 1 81 ? -0.406 -1.871 -4.590 1.00 82.69 81 HIS A N 1
ATOM 654 C CA . HIS A 1 81 ? -1.682 -1.842 -5.299 1.00 82.69 81 HIS A CA 1
ATOM 655 C C . HIS A 1 81 ? -1.864 -3.047 -6.226 1.00 82.69 81 HIS A C 1
ATOM 657 O O . HIS A 1 81 ? -0.929 -3.599 -6.815 1.00 82.69 81 HIS A O 1
ATOM 663 N N . ARG A 1 82 ? -3.125 -3.453 -6.370 1.00 82.44 82 ARG A N 1
ATOM 664 C CA . ARG A 1 82 ? -3.587 -4.319 -7.457 1.00 82.44 82 ARG A CA 1
ATOM 665 C C . ARG A 1 82 ? -3.876 -3.445 -8.671 1.00 82.44 82 ARG A C 1
ATOM 667 O O . ARG A 1 82 ? -4.395 -2.340 -8.524 1.00 82.44 82 ARG A O 1
ATOM 674 N N . PHE A 1 83 ? -3.560 -3.935 -9.861 1.00 85.19 83 PHE A N 1
ATOM 675 C CA . PHE A 1 83 ? -3.921 -3.278 -11.117 1.00 85.19 83 PHE A CA 1
ATOM 676 C C . PHE A 1 83 ? -4.445 -4.304 -12.110 1.00 85.19 83 PHE A C 1
ATOM 678 O O . PHE A 1 83 ? -4.295 -5.505 -11.902 1.00 85.19 83 PHE A O 1
ATOM 685 N N . ALA A 1 84 ? -5.064 -3.834 -13.189 1.00 85.31 84 ALA A N 1
ATOM 686 C CA . ALA A 1 84 ? -5.578 -4.697 -14.240 1.00 85.31 84 ALA A CA 1
ATOM 687 C C . ALA A 1 84 ? -4.825 -4.490 -15.557 1.00 85.31 84 ALA A C 1
ATOM 689 O O . ALA A 1 84 ? -4.494 -3.363 -15.924 1.00 85.31 84 ALA A O 1
ATOM 690 N N . LEU A 1 85 ? -4.609 -5.576 -16.300 1.00 81.81 85 LEU A N 1
ATOM 691 C CA . LEU A 1 85 ? -4.117 -5.554 -17.677 1.00 81.81 85 LEU A CA 1
ATOM 692 C C . LEU A 1 85 ? -5.147 -6.221 -18.582 1.00 81.81 85 LEU A C 1
ATOM 694 O O . LEU A 1 85 ? -5.453 -7.400 -18.421 1.00 81.81 85 LEU A O 1
ATOM 698 N N . GLY A 1 86 ? -5.690 -5.470 -19.543 1.00 78.44 86 GLY A N 1
ATOM 699 C CA . GLY A 1 86 ? -6.730 -5.994 -20.438 1.00 78.44 86 GLY A CA 1
ATOM 700 C C . GLY A 1 86 ? -7.984 -6.471 -19.695 1.00 78.44 86 GLY A C 1
ATOM 701 O O . GLY A 1 86 ? -8.622 -7.418 -20.133 1.00 78.44 86 GLY A O 1
ATOM 702 N N . GLY A 1 87 ? -8.302 -5.852 -18.551 1.00 81.75 87 GLY A N 1
ATOM 703 C CA . GLY A 1 87 ? -9.449 -6.211 -17.710 1.00 81.75 87 GLY A CA 1
ATOM 704 C C . GLY A 1 87 ? -9.195 -7.326 -16.689 1.00 81.75 87 GLY A C 1
ATOM 705 O O . GLY A 1 87 ? -10.032 -7.517 -15.814 1.00 81.75 87 GLY A O 1
ATOM 706 N N . ASN A 1 88 ? -8.047 -8.010 -16.740 1.00 81.94 88 ASN A N 1
ATOM 707 C CA . ASN A 1 88 ? -7.692 -9.050 -15.773 1.00 81.94 88 ASN A CA 1
ATOM 708 C C . ASN A 1 88 ? -6.856 -8.474 -14.634 1.00 81.94 88 ASN A C 1
ATOM 710 O O . ASN A 1 88 ? -5.874 -7.774 -14.889 1.00 81.94 88 ASN A O 1
ATOM 714 N N . GLU A 1 89 ? -7.235 -8.781 -13.394 1.00 85.19 89 GLU A N 1
ATOM 715 C CA . GLU A 1 89 ? -6.466 -8.406 -12.208 1.00 85.19 89 GLU A CA 1
ATOM 716 C C . GLU A 1 89 ? -5.079 -9.061 -12.235 1.00 85.19 89 GLU A C 1
ATOM 718 O O . GLU A 1 89 ? -4.927 -10.244 -12.541 1.00 85.19 89 GLU A O 1
ATOM 723 N N . VAL A 1 90 ? -4.060 -8.271 -11.911 1.00 82.56 90 VAL A N 1
ATOM 724 C CA . VAL A 1 90 ? -2.663 -8.684 -11.858 1.00 82.56 90 VAL A CA 1
ATOM 725 C C . VAL A 1 90 ? -2.155 -8.531 -10.433 1.00 82.56 90 VAL A C 1
ATOM 727 O O . VAL A 1 90 ? -1.976 -7.419 -9.930 1.00 82.56 90 VAL A O 1
ATOM 730 N N . ASP A 1 91 ? -1.855 -9.669 -9.812 1.00 83.31 91 ASP A N 1
ATOM 731 C CA . ASP A 1 91 ? -1.177 -9.740 -8.515 1.00 83.31 91 ASP A CA 1
ATOM 732 C C . ASP A 1 91 ? 0.059 -10.653 -8.551 1.00 83.31 91 ASP A C 1
ATOM 734 O O . ASP A 1 91 ? 0.410 -11.322 -7.583 1.00 83.31 91 ASP A O 1
ATOM 738 N N . ASP A 1 92 ? 0.731 -10.698 -9.704 1.00 88.81 92 ASP A N 1
ATOM 739 C CA . ASP A 1 92 ? 1.981 -11.437 -9.856 1.00 88.81 92 ASP A CA 1
ATOM 740 C C . ASP A 1 92 ? 3.177 -10.557 -9.481 1.00 88.81 92 ASP A C 1
ATOM 742 O O . ASP A 1 92 ? 3.464 -9.554 -10.139 1.00 88.81 92 ASP A O 1
ATOM 746 N N . VAL A 1 93 ? 3.891 -10.949 -8.425 1.00 88.06 93 VAL A N 1
ATOM 747 C CA . VAL A 1 93 ? 5.048 -10.208 -7.895 1.00 88.06 93 VAL A CA 1
ATOM 748 C C . VAL A 1 93 ? 6.154 -10.064 -8.940 1.00 88.06 93 VAL A C 1
ATOM 750 O O . VAL A 1 93 ? 6.777 -9.009 -9.040 1.00 88.06 93 VAL A O 1
ATOM 753 N N . GLU A 1 94 ? 6.388 -11.105 -9.738 1.00 90.50 94 GLU A N 1
ATOM 754 C CA . GLU A 1 94 ? 7.462 -11.093 -10.726 1.00 90.50 94 GLU A CA 1
ATOM 755 C C . GLU A 1 94 ? 7.127 -10.182 -11.910 1.00 90.50 94 GLU A C 1
ATOM 757 O O . GLU A 1 94 ? 7.957 -9.372 -12.311 1.00 90.50 94 GLU A O 1
ATOM 762 N N . LEU A 1 95 ? 5.897 -10.234 -12.424 1.00 91.31 95 LEU A N 1
ATOM 763 C CA . LEU A 1 95 ? 5.435 -9.328 -13.473 1.00 91.31 95 LEU A CA 1
ATOM 764 C C . LEU A 1 95 ? 5.486 -7.862 -13.016 1.00 91.31 95 LEU A C 1
ATOM 766 O O . LEU A 1 95 ? 5.908 -6.994 -13.780 1.00 91.31 95 LEU A O 1
ATOM 770 N N . LYS A 1 96 ? 5.098 -7.596 -11.761 1.00 91.50 96 LYS A N 1
ATOM 771 C CA . LYS A 1 96 ? 5.203 -6.273 -11.125 1.00 91.50 96 LYS A CA 1
ATOM 772 C C . LYS A 1 96 ? 6.651 -5.787 -11.062 1.00 91.50 96 LYS A C 1
ATOM 774 O O . LYS A 1 96 ? 6.915 -4.632 -11.388 1.00 91.50 96 LYS A O 1
ATOM 779 N N . ARG A 1 97 ? 7.587 -6.671 -10.699 1.00 91.69 97 ARG A N 1
ATOM 780 C CA . ARG A 1 97 ? 9.024 -6.368 -10.670 1.00 91.69 97 ARG A CA 1
ATOM 781 C C . ARG A 1 97 ? 9.567 -6.039 -12.057 1.00 91.69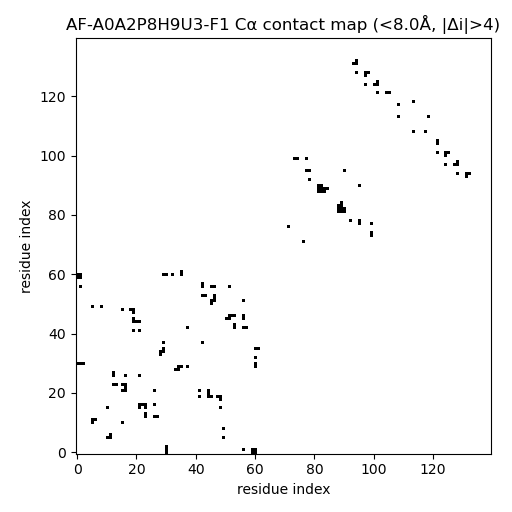 97 ARG A C 1
ATOM 783 O O . ARG A 1 97 ? 10.200 -5.007 -12.218 1.00 91.69 97 ARG A O 1
ATOM 790 N N . VAL A 1 98 ? 9.281 -6.869 -13.061 1.00 93.88 98 VAL A N 1
ATOM 791 C CA . VAL A 1 98 ? 9.777 -6.631 -14.427 1.00 93.88 98 VAL A CA 1
ATOM 792 C C . VAL A 1 98 ? 9.220 -5.322 -14.996 1.00 93.88 98 VAL A C 1
ATOM 794 O O . VAL A 1 98 ? 9.942 -4.591 -15.666 1.00 93.88 98 VAL A O 1
ATOM 797 N N . LEU A 1 99 ? 7.959 -4.984 -14.703 1.00 93.50 99 LEU A N 1
ATOM 798 C CA . LEU A 1 99 ? 7.388 -3.692 -15.094 1.00 93.50 99 LEU A CA 1
ATOM 799 C C . LEU A 1 99 ? 8.137 -2.517 -14.456 1.00 93.50 99 LEU A C 1
ATOM 801 O O . LEU A 1 99 ? 8.432 -1.541 -15.142 1.00 93.50 99 LEU A O 1
ATOM 805 N N . LEU A 1 100 ? 8.452 -2.614 -13.163 1.00 93.12 100 LEU A N 1
ATOM 806 C CA . LEU A 1 100 ? 9.237 -1.597 -12.471 1.00 93.12 100 LEU A CA 1
ATOM 807 C C . LEU A 1 100 ? 10.634 -1.457 -13.091 1.00 93.12 100 LEU A C 1
ATOM 809 O O . LEU A 1 100 ? 11.048 -0.336 -13.366 1.00 93.12 100 LEU A O 1
ATOM 813 N N . ASP A 1 101 ? 11.313 -2.570 -13.386 1.00 93.81 101 ASP A N 1
ATOM 814 C CA . ASP A 1 101 ? 12.640 -2.569 -14.019 1.00 93.81 101 ASP A CA 1
ATOM 815 C C . ASP A 1 101 ? 12.625 -1.860 -15.385 1.00 93.81 101 ASP A C 1
ATOM 817 O O . ASP A 1 101 ? 13.569 -1.146 -15.724 1.00 93.81 101 ASP A O 1
ATOM 821 N N . ILE A 1 102 ? 11.557 -2.048 -16.173 1.00 94.94 102 ILE A N 1
ATOM 822 C CA . ILE A 1 102 ? 11.358 -1.354 -17.455 1.00 94.94 102 ILE A CA 1
ATOM 823 C C . ILE A 1 102 ? 11.233 0.151 -17.225 1.00 94.94 102 ILE A C 1
ATOM 825 O O . ILE A 1 102 ? 11.944 0.924 -17.864 1.00 94.94 102 ILE A O 1
ATOM 829 N N . VAL A 1 103 ? 10.345 0.572 -16.319 1.00 93.31 103 VAL A N 1
ATOM 830 C CA . VAL A 1 103 ? 10.100 2.002 -16.091 1.00 93.31 103 VAL A CA 1
ATOM 831 C C . VAL A 1 103 ? 11.338 2.688 -15.524 1.00 93.31 103 VAL A C 1
ATOM 833 O O . VAL A 1 103 ? 11.705 3.751 -16.009 1.00 93.31 103 VAL A O 1
ATOM 836 N N . MET A 1 104 ? 12.022 2.065 -14.562 1.00 90.94 104 MET A N 1
ATOM 837 C CA . MET A 1 104 ? 13.254 2.613 -13.994 1.00 90.94 104 MET A CA 1
ATOM 838 C C . MET A 1 104 ? 14.365 2.738 -15.033 1.00 90.94 104 MET A C 1
ATOM 840 O O . MET A 1 104 ? 15.103 3.715 -15.020 1.00 90.94 104 MET A O 1
ATOM 844 N N . HIS A 1 105 ? 14.483 1.774 -15.947 1.00 91.50 105 HIS A N 1
ATOM 845 C CA . HIS A 1 105 ? 15.472 1.861 -17.013 1.00 91.50 105 HIS A CA 1
ATOM 846 C C . HIS A 1 105 ? 15.165 3.012 -17.979 1.00 91.50 105 HIS A C 1
ATOM 848 O O . HIS A 1 105 ? 16.081 3.721 -18.376 1.00 91.50 105 HIS A O 1
ATOM 854 N N . ILE A 1 106 ? 13.892 3.235 -18.319 1.00 90.38 106 ILE A N 1
ATOM 855 C CA . ILE A 1 106 ? 13.488 4.388 -19.137 1.00 90.38 106 ILE A CA 1
ATOM 856 C C . ILE A 1 106 ? 13.807 5.699 -18.408 1.00 90.38 106 ILE A C 1
ATOM 858 O O . ILE A 1 106 ? 14.427 6.572 -19.001 1.00 90.38 106 ILE A O 1
ATOM 862 N N . ASP A 1 107 ? 13.434 5.811 -17.131 1.00 87.75 107 ASP A N 1
ATOM 863 C CA . ASP A 1 107 ? 13.651 7.006 -16.302 1.00 87.75 107 ASP A CA 1
ATOM 864 C C . ASP A 1 107 ? 15.140 7.374 -16.193 1.00 87.75 107 ASP A C 1
ATOM 866 O O . ASP A 1 107 ? 15.518 8.527 -16.363 1.00 87.75 107 ASP A O 1
ATOM 870 N N . GLN A 1 108 ? 16.006 6.375 -16.008 1.00 85.19 108 GLN A N 1
ATOM 871 C CA . GLN A 1 108 ? 17.454 6.569 -15.885 1.00 85.19 108 GLN A CA 1
ATOM 872 C C . GLN A 1 108 ? 18.149 6.972 -17.189 1.00 85.19 108 GLN A C 1
ATOM 874 O O . GLN A 1 108 ? 19.229 7.546 -17.134 1.00 85.19 108 GLN A O 1
ATOM 879 N N . ASN A 1 109 ? 17.566 6.652 -18.345 1.00 85.38 109 ASN A N 1
ATOM 880 C CA . ASN A 1 109 ? 18.195 6.863 -19.654 1.00 85.38 109 ASN A CA 1
ATOM 881 C C . ASN A 1 109 ? 17.487 7.953 -20.476 1.00 85.38 109 ASN A C 1
ATOM 883 O O . ASN A 1 109 ? 17.803 8.145 -21.646 1.00 85.38 109 ASN A O 1
ATOM 887 N N . MET A 1 110 ? 16.500 8.642 -19.899 1.00 70.44 110 MET A N 1
ATOM 888 C CA . MET A 1 110 ? 15.587 9.513 -20.643 1.00 70.44 110 MET A CA 1
ATOM 889 C C . MET A 1 110 ? 16.234 10.820 -21.135 1.00 70.44 110 MET A C 1
ATOM 891 O O . MET A 1 110 ? 15.769 11.387 -22.123 1.00 70.44 110 MET A O 1
ATOM 895 N N . ASP A 1 111 ? 17.297 11.269 -20.463 1.00 67.75 111 ASP A N 1
ATOM 896 C CA . ASP A 1 111 ? 17.960 12.560 -20.696 1.00 67.75 111 ASP A CA 1
ATOM 897 C C . ASP A 1 111 ? 19.353 12.432 -21.354 1.00 67.75 111 ASP A C 1
ATOM 899 O O . ASP A 1 111 ? 20.043 13.435 -21.546 1.00 67.75 111 ASP A O 1
ATOM 903 N N . GLU A 1 112 ? 19.778 11.216 -21.712 1.00 71.06 112 GLU A N 1
ATOM 904 C CA . GLU A 1 112 ? 21.108 10.930 -22.269 1.00 71.06 112 GLU A CA 1
ATOM 905 C C . GLU A 1 112 ? 21.035 10.446 -23.728 1.00 71.06 112 GLU A C 1
ATOM 907 O O . GLU A 1 112 ? 20.000 9.966 -24.200 1.00 71.06 112 GLU A O 1
ATOM 912 N N . ASP A 1 113 ? 22.151 10.555 -24.460 1.00 78.50 113 ASP A N 1
ATOM 913 C CA . ASP A 1 113 ? 22.309 9.859 -25.739 1.00 78.50 113 ASP A CA 1
ATOM 914 C C . ASP A 1 113 ? 22.238 8.348 -25.470 1.00 78.50 113 ASP A C 1
ATOM 916 O O . ASP A 1 113 ? 23.188 7.741 -24.977 1.00 78.50 113 ASP A O 1
ATOM 920 N N . VAL A 1 114 ? 21.084 7.742 -25.757 1.00 79.75 114 VAL A N 1
ATOM 921 C CA . VAL A 1 114 ? 20.814 6.347 -25.399 1.00 79.75 114 VAL A CA 1
ATOM 922 C C . VAL A 1 114 ? 21.753 5.411 -26.159 1.00 79.75 114 VAL A C 1
ATOM 924 O O . VAL A 1 114 ? 21.646 5.230 -27.377 1.00 79.75 114 VAL A O 1
ATOM 927 N N . GLU A 1 115 ? 22.663 4.774 -25.427 1.00 85.56 115 GLU A N 1
ATOM 928 C CA . GLU A 1 115 ? 23.596 3.803 -25.987 1.00 85.56 115 GLU A CA 1
ATOM 929 C C . GLU A 1 115 ? 22.867 2.560 -26.523 1.00 85.56 115 GLU A C 1
ATOM 931 O O . GLU A 1 115 ? 21.846 2.117 -25.989 1.00 85.56 115 GLU A O 1
ATOM 936 N N . GLN A 1 116 ? 23.425 1.929 -27.564 1.00 85.06 116 GLN A N 1
ATOM 937 C CA . GLN A 1 116 ? 22.855 0.695 -28.126 1.00 85.06 116 GLN A CA 1
ATOM 938 C C . GLN A 1 116 ? 22.742 -0.432 -27.092 1.00 85.06 116 GLN A C 1
ATOM 940 O O . GLN A 1 116 ? 21.823 -1.248 -27.172 1.00 85.06 116 GLN A O 1
ATOM 945 N N . GLU A 1 117 ? 23.661 -0.484 -26.125 1.00 87.69 117 GLU A N 1
ATOM 946 C CA . GLU A 1 117 ? 23.619 -1.460 -25.037 1.00 87.69 117 GLU A CA 1
ATOM 947 C C . GLU A 1 117 ? 22.390 -1.255 -24.142 1.00 87.69 117 GLU A C 1
ATOM 949 O O . GLU A 1 117 ? 21.690 -2.225 -23.844 1.00 87.69 117 GLU A O 1
ATOM 954 N N . SER A 1 118 ? 22.066 -0.001 -23.820 1.00 87.94 118 SER A N 1
ATOM 955 C CA . SER A 1 118 ? 20.874 0.373 -23.053 1.00 87.94 118 SER A CA 1
ATOM 956 C C . SER A 1 118 ? 19.592 -0.049 -23.786 1.00 87.94 118 SER A C 1
ATOM 958 O O . SER A 1 118 ? 18.756 -0.770 -23.242 1.00 87.94 118 SER A O 1
ATOM 960 N N . VAL A 1 119 ? 19.492 0.232 -25.093 1.00 89.44 119 VAL A N 1
ATOM 961 C CA . VAL A 1 119 ? 18.358 -0.229 -25.923 1.00 89.44 119 VAL A CA 1
ATOM 962 C C . VAL A 1 119 ? 18.232 -1.757 -25.928 1.00 89.44 119 VAL A C 1
ATOM 964 O O . VAL A 1 119 ? 17.125 -2.299 -25.821 1.00 89.44 119 VAL A O 1
ATOM 967 N N . ALA A 1 120 ? 19.351 -2.474 -26.049 1.00 92.31 120 ALA A N 1
ATOM 968 C CA . ALA A 1 120 ? 19.352 -3.933 -26.026 1.00 92.31 120 ALA A CA 1
ATOM 969 C C . ALA A 1 120 ? 18.900 -4.477 -24.661 1.00 92.31 120 ALA A C 1
ATOM 971 O O . ALA A 1 120 ? 18.156 -5.458 -24.601 1.00 92.31 120 ALA A O 1
ATOM 972 N N . GLU A 1 121 ? 19.307 -3.841 -23.564 1.00 92.94 121 GLU A N 1
ATOM 973 C CA . GLU A 1 121 ? 18.881 -4.213 -22.219 1.00 92.94 121 GLU A CA 1
ATOM 974 C C . GLU A 1 121 ? 17.383 -3.962 -22.001 1.00 92.94 121 GLU A C 1
ATOM 976 O O . GLU A 1 121 ? 16.676 -4.854 -21.519 1.00 92.94 121 GLU A O 1
ATOM 981 N N . LEU A 1 122 ? 16.873 -2.800 -22.418 1.00 94.00 122 LEU A N 1
ATOM 982 C CA . LEU A 1 122 ? 15.443 -2.496 -22.380 1.00 94.00 122 LEU A CA 1
ATOM 983 C C . LEU A 1 122 ? 14.632 -3.519 -23.176 1.00 94.00 122 LEU A C 1
ATOM 985 O O . LEU A 1 122 ? 13.613 -4.012 -22.694 1.00 94.00 122 LEU A O 1
ATOM 989 N N . THR A 1 123 ? 15.113 -3.885 -24.365 1.00 95.12 123 THR A N 1
ATOM 990 C CA . THR A 1 123 ? 14.466 -4.889 -25.219 1.00 95.12 123 THR A CA 1
ATOM 991 C C . THR A 1 123 ? 14.331 -6.222 -24.485 1.00 95.12 123 THR A C 1
ATOM 993 O O . THR A 1 123 ? 13.229 -6.760 -24.400 1.00 95.12 123 THR A O 1
ATOM 996 N N . ARG A 1 124 ? 15.403 -6.705 -23.840 1.00 96.38 124 ARG A N 1
ATOM 997 C CA . ARG A 1 124 ? 15.357 -7.941 -23.035 1.00 96.38 124 ARG A CA 1
ATOM 998 C C . ARG A 1 124 ? 14.367 -7.843 -21.872 1.00 96.38 124 ARG A C 1
ATOM 1000 O O . ARG A 1 124 ? 13.677 -8.815 -21.565 1.00 96.38 124 ARG A O 1
ATOM 1007 N N . LYS A 1 125 ? 14.286 -6.686 -21.203 1.00 96.81 125 LYS A N 1
ATOM 1008 C CA . LYS A 1 125 ? 13.322 -6.461 -20.108 1.00 96.81 125 LYS A CA 1
ATOM 1009 C C . LYS A 1 125 ? 11.879 -6.522 -20.618 1.00 96.81 125 LYS A C 1
ATOM 1011 O O . LYS A 1 125 ? 11.038 -7.160 -19.986 1.00 96.81 125 LYS A O 1
ATOM 1016 N N . VAL A 1 126 ? 11.606 -5.925 -21.777 1.00 96.94 126 VAL A N 1
ATOM 1017 C CA . VAL A 1 126 ? 10.291 -5.955 -22.436 1.00 96.94 126 VAL A CA 1
ATOM 1018 C C . VAL A 1 126 ? 9.920 -7.369 -22.889 1.00 96.94 126 VAL A C 1
ATOM 1020 O O . VAL A 1 126 ? 8.807 -7.816 -22.616 1.00 96.94 126 VAL A O 1
ATOM 1023 N N . GLU A 1 127 ? 10.839 -8.111 -23.510 1.00 96.88 127 GLU A N 1
ATOM 1024 C CA . GLU A 1 127 ? 10.629 -9.519 -23.887 1.00 96.88 127 GLU A CA 1
ATOM 1025 C C . GLU A 1 127 ? 10.265 -10.369 -22.666 1.00 96.88 127 GLU A C 1
ATOM 1027 O O . GLU A 1 127 ? 9.240 -11.052 -22.647 1.00 96.88 127 GLU A O 1
ATOM 1032 N N . ARG A 1 128 ? 11.034 -10.228 -21.583 1.00 96.75 128 ARG A N 1
ATOM 1033 C CA . ARG A 1 128 ? 10.772 -10.913 -20.315 1.00 96.75 128 ARG A CA 1
ATOM 1034 C C . ARG A 1 128 ? 9.393 -10.582 -19.740 1.00 96.75 128 ARG A C 1
ATOM 1036 O O . ARG A 1 128 ? 8.724 -11.459 -19.190 1.00 96.75 128 ARG A O 1
ATOM 1043 N N . TYR A 1 129 ? 8.960 -9.326 -19.852 1.00 95.25 129 TYR A N 1
ATOM 1044 C CA . TYR A 1 129 ? 7.624 -8.912 -19.431 1.00 95.25 129 TYR A CA 1
ATOM 1045 C C . TYR A 1 129 ? 6.540 -9.586 -20.274 1.00 95.25 129 TYR A C 1
ATOM 1047 O O . TYR A 1 129 ? 5.564 -10.096 -19.720 1.00 95.25 129 TYR A O 1
ATOM 1055 N N . HIS A 1 130 ? 6.714 -9.622 -21.597 1.00 94.00 130 HIS A N 1
ATOM 1056 C CA . HIS A 1 130 ? 5.793 -10.298 -22.506 1.00 94.00 130 HIS A CA 1
ATOM 1057 C C . HIS A 1 130 ? 5.666 -11.786 -22.188 1.00 94.00 130 HIS A C 1
ATOM 1059 O O . HIS A 1 130 ? 4.540 -12.270 -22.050 1.00 94.00 130 HIS A O 1
ATOM 1065 N N . ASP A 1 131 ? 6.785 -12.481 -21.990 1.00 93.94 131 ASP A N 1
ATOM 1066 C CA . ASP A 1 131 ? 6.799 -13.903 -21.649 1.00 93.94 131 ASP A CA 1
ATOM 1067 C C . ASP A 1 131 ? 6.067 -14.170 -20.333 1.00 93.94 131 ASP A C 1
ATOM 1069 O O . ASP A 1 131 ? 5.209 -15.055 -20.252 1.00 93.94 131 ASP A O 1
ATOM 1073 N N . ARG A 1 132 ? 6.349 -13.373 -19.294 1.00 91.81 132 ARG A N 1
ATOM 1074 C CA . ARG A 1 132 ? 5.696 -13.545 -17.992 1.00 91.81 132 ARG A CA 1
ATOM 1075 C C . ARG A 1 132 ? 4.204 -13.236 -18.065 1.00 91.81 132 ARG A C 1
ATOM 1077 O O . ARG A 1 132 ? 3.394 -13.985 -17.520 1.00 91.81 132 ARG A O 1
ATOM 1084 N N . LYS A 1 133 ? 3.830 -12.164 -18.767 1.00 90.94 133 LYS A N 1
ATOM 1085 C CA . LYS A 1 133 ? 2.431 -11.795 -18.998 1.00 90.94 133 LYS A CA 1
ATOM 1086 C C . LYS A 1 133 ? 1.687 -12.905 -19.738 1.00 90.94 133 LYS A C 1
ATOM 1088 O O . LYS A 1 133 ? 0.571 -13.235 -19.348 1.00 90.94 133 LYS A O 1
ATOM 1093 N N . ALA A 1 134 ? 2.296 -13.488 -20.770 1.00 89.19 134 ALA A N 1
ATOM 1094 C CA . ALA A 1 134 ? 1.711 -14.593 -21.519 1.00 89.19 134 ALA A CA 1
ATOM 1095 C C . ALA A 1 134 ? 1.460 -15.801 -20.611 1.00 89.19 134 ALA A C 1
ATOM 1097 O O . ALA A 1 134 ? 0.338 -16.286 -20.590 1.00 89.19 134 ALA A O 1
ATOM 1098 N N . GLN A 1 135 ? 2.439 -16.207 -19.793 1.00 87.12 135 GLN A N 1
ATOM 1099 C CA . GLN A 1 135 ? 2.289 -17.320 -18.841 1.00 87.12 135 GLN A CA 1
ATOM 1100 C C . GLN A 1 135 ? 1.117 -17.126 -17.872 1.00 87.12 135 GLN A C 1
ATOM 1102 O O . GLN A 1 135 ? 0.378 -18.072 -17.606 1.00 87.12 135 GLN A O 1
ATOM 1107 N N . ILE A 1 136 ? 0.943 -15.906 -17.356 1.00 84.25 136 ILE A N 1
ATOM 1108 C CA . ILE A 1 136 ? -0.146 -15.574 -16.427 1.00 84.25 136 ILE A CA 1
ATOM 1109 C C . ILE A 1 136 ? -1.496 -15.619 -17.143 1.00 84.25 136 ILE A C 1
ATOM 1111 O O . ILE A 1 136 ? -2.444 -16.179 -16.609 1.00 84.25 136 ILE A O 1
ATOM 1115 N N . LEU A 1 137 ? -1.587 -15.067 -18.355 1.00 78.81 137 LEU A N 1
ATOM 1116 C CA . LEU A 1 137 ? -2.842 -15.009 -19.110 1.00 78.81 137 LEU A CA 1
ATOM 1117 C C . LEU A 1 137 ? -3.212 -16.335 -19.795 1.00 78.81 137 LEU A C 1
ATOM 1119 O O . LEU A 1 137 ? -4.379 -16.538 -20.097 1.00 78.81 137 LEU A O 1
ATOM 1123 N N . SER A 1 138 ? -2.249 -17.225 -20.051 1.00 72.56 138 SER A N 1
ATOM 1124 C CA . SER A 1 138 ? -2.482 -18.568 -20.604 1.00 72.56 138 SER A CA 1
ATOM 1125 C C . SER A 1 138 ? -2.768 -19.634 -19.541 1.00 72.56 138 SER A C 1
ATOM 1127 O O . SER A 1 138 ? -3.133 -20.754 -19.886 1.00 72.56 138 SER A O 1
ATOM 1129 N N . GLY A 1 139 ? -2.512 -19.321 -18.267 1.00 59.28 139 GLY A N 1
ATOM 1130 C CA . GLY A 1 139 ? -2.738 -20.207 -17.120 1.00 59.28 139 GLY A CA 1
ATOM 1131 C C . GLY A 1 139 ? -4.071 -19.980 -16.395 1.00 59.28 139 GLY A C 1
ATOM 1132 O O . GLY A 1 139 ? -4.292 -20.603 -15.357 1.00 59.28 139 GLY A O 1
ATOM 1133 N N . VAL A 1 140 ? -4.919 -19.090 -16.923 1.00 49.22 140 VAL A N 1
ATOM 1134 C CA . VAL A 1 140 ? -6.302 -18.804 -16.496 1.00 49.22 140 VAL A CA 1
ATOM 1135 C C . VAL A 1 140 ? -7.252 -19.338 -17.560 1.00 49.22 140 VAL A C 1
ATOM 1137 O O . VAL A 1 140 ? -8.282 -19.931 -17.171 1.00 49.22 140 VAL A O 1
#